Protein AF-A0A3C0C5L7-F1 (afdb_monomer_lite)

pLDDT: mean 85.83, std 8.85, range [45.97, 94.31]

Structure (mmCIF, N/CA/C/O backbone):
data_AF-A0A3C0C5L7-F1
#
_entry.id   AF-A0A3C0C5L7-F1
#
loop_
_atom_site.group_PDB
_atom_site.id
_atom_site.type_symbol
_atom_site.label_atom_id
_atom_site.label_alt_id
_atom_site.label_comp_id
_atom_site.label_asym_id
_atom_site.label_entity_id
_atom_site.label_seq_id
_atom_site.pdbx_PDB_ins_code
_atom_site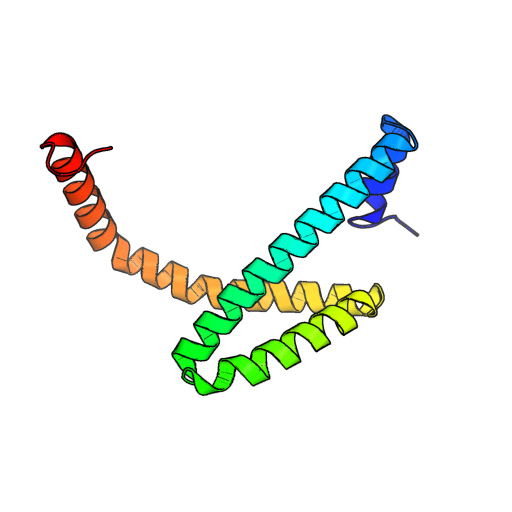.Cartn_x
_atom_site.Cartn_y
_atom_site.Cartn_z
_atom_site.occupancy
_atom_site.B_iso_or_equiv
_atom_site.auth_seq_id
_atom_site.auth_comp_id
_atom_site.auth_asym_id
_atom_site.auth_atom_id
_atom_site.pdbx_PDB_model_num
ATOM 1 N N . PRO A 1 1 ? 10.593 10.655 -27.194 1.00 45.97 1 PRO A N 1
ATOM 2 C CA . PRO A 1 1 ? 9.880 10.084 -26.029 1.00 45.97 1 PRO A CA 1
ATOM 3 C C . PRO A 1 1 ? 10.451 10.675 -24.739 1.00 45.97 1 PRO A C 1
ATOM 5 O O . PRO A 1 1 ? 11.630 10.480 -24.459 1.00 45.97 1 PRO A O 1
ATOM 8 N N . GLU A 1 2 ? 9.656 11.459 -24.015 1.00 57.84 2 GLU A N 1
ATOM 9 C CA . GLU A 1 2 ? 10.041 11.931 -22.682 1.00 57.84 2 GLU A CA 1
ATOM 10 C C . GLU A 1 2 ? 10.120 10.725 -21.735 1.00 57.84 2 GLU A C 1
ATOM 12 O O . GLU A 1 2 ? 9.232 9.873 -21.731 1.00 57.84 2 GLU A O 1
ATOM 17 N N . LEU A 1 3 ? 11.220 10.598 -20.992 1.00 71.00 3 LEU A N 1
ATOM 18 C CA . LEU A 1 3 ? 11.396 9.533 -20.003 1.00 71.00 3 LEU A CA 1
ATOM 19 C C . LEU A 1 3 ? 10.424 9.771 -18.840 1.00 71.00 3 LEU A C 1
ATOM 21 O O . LEU A 1 3 ? 10.384 10.874 -18.299 1.00 71.00 3 LEU A O 1
ATOM 25 N N . THR A 1 4 ? 9.681 8.748 -18.414 1.00 73.69 4 THR A N 1
ATOM 26 C CA . THR A 1 4 ? 8.688 8.870 -17.330 1.00 73.69 4 THR A CA 1
ATOM 27 C C . THR A 1 4 ? 8.951 7.897 -16.184 1.00 73.69 4 THR A C 1
ATOM 29 O O . THR A 1 4 ? 9.409 6.770 -16.395 1.00 73.69 4 THR A O 1
ATOM 32 N N . GLY A 1 5 ? 8.620 8.314 -14.958 1.00 78.75 5 GLY A N 1
ATOM 33 C CA . GLY A 1 5 ? 8.647 7.462 -13.765 1.00 78.75 5 GLY A CA 1
ATOM 34 C C . GLY A 1 5 ? 10.018 6.832 -13.501 1.00 78.75 5 GLY A C 1
ATOM 35 O O . GLY A 1 5 ? 11.031 7.529 -13.442 1.00 78.75 5 GLY A O 1
ATOM 36 N N . ALA A 1 6 ? 10.055 5.502 -13.377 1.00 79.88 6 ALA A N 1
ATOM 37 C CA . ALA A 1 6 ? 11.276 4.752 -13.074 1.00 79.88 6 ALA A CA 1
ATOM 38 C C . ALA A 1 6 ? 12.404 4.969 -14.103 1.00 79.88 6 ALA A C 1
ATOM 40 O O . ALA A 1 6 ? 13.573 5.029 -13.725 1.00 79.88 6 ALA A O 1
ATOM 41 N N . GLN A 1 7 ? 12.075 5.135 -15.390 1.00 80.38 7 GLN A N 1
ATOM 42 C CA . GLN A 1 7 ? 13.074 5.361 -16.443 1.00 80.38 7 GLN A CA 1
ATOM 43 C C . GLN A 1 7 ? 13.752 6.730 -16.308 1.00 80.38 7 GLN A C 1
ATOM 45 O O . GLN A 1 7 ? 14.955 6.848 -16.542 1.00 80.38 7 GLN A O 1
ATOM 50 N N . LEU A 1 8 ? 13.002 7.750 -15.879 1.00 84.31 8 LEU A N 1
ATOM 51 C CA . LEU A 1 8 ? 13.541 9.084 -15.623 1.00 84.31 8 LEU A CA 1
ATOM 52 C C . LEU A 1 8 ? 14.499 9.065 -14.428 1.00 84.31 8 LEU A C 1
ATOM 54 O O . LEU A 1 8 ? 15.611 9.584 -14.522 1.00 84.31 8 LEU A O 1
ATOM 58 N N . SER A 1 9 ? 14.106 8.410 -13.331 1.00 85.31 9 SER A N 1
ATOM 59 C CA . SER A 1 9 ? 14.963 8.255 -12.150 1.00 85.31 9 SER A CA 1
ATOM 60 C C . SER A 1 9 ? 16.240 7.470 -12.466 1.00 85.31 9 SER A C 1
ATOM 62 O O . SER A 1 9 ? 17.321 7.884 -12.053 1.00 85.31 9 SER A O 1
ATOM 64 N N . LEU A 1 10 ? 16.146 6.387 -13.247 1.00 84.38 10 LEU A N 1
ATOM 65 C CA . LEU A 1 10 ? 17.312 5.617 -13.696 1.00 84.38 10 LEU A CA 1
ATOM 66 C C . LEU A 1 10 ? 18.263 6.456 -14.550 1.00 84.38 10 LEU A C 1
ATOM 68 O O . LEU A 1 10 ? 19.470 6.437 -14.311 1.00 84.38 10 LEU A O 1
ATOM 72 N N . SER A 1 11 ? 17.735 7.232 -15.500 1.00 83.12 11 SER A N 1
ATOM 73 C CA . SER A 1 11 ? 18.552 8.124 -16.326 1.00 83.12 11 SER A CA 1
ATOM 74 C C . SER A 1 11 ? 19.242 9.200 -15.487 1.00 83.12 11 SER A C 1
ATOM 76 O O . SER A 1 11 ? 20.429 9.449 -15.677 1.00 83.12 11 SER A O 1
ATOM 78 N N . ALA A 1 12 ? 18.536 9.809 -14.530 1.00 84.31 12 ALA A N 1
ATOM 79 C CA . ALA A 1 12 ? 19.111 10.816 -13.642 1.00 84.31 12 ALA A CA 1
ATOM 80 C C . ALA A 1 12 ? 20.251 10.235 -12.789 1.00 84.31 12 ALA A C 1
ATOM 82 O O . ALA A 1 12 ? 21.339 10.800 -12.744 1.00 84.31 12 ALA A O 1
ATOM 83 N N . PHE A 1 13 ? 20.048 9.067 -12.172 1.00 82.94 13 PHE A N 1
ATOM 84 C CA . PHE A 1 13 ? 21.087 8.404 -11.377 1.00 82.94 13 PHE A CA 1
ATOM 85 C C . PHE A 1 13 ? 22.276 7.946 -12.223 1.00 82.94 13 PHE A C 1
ATOM 87 O O . PHE A 1 13 ? 23.415 8.027 -11.764 1.00 82.94 13 PHE A O 1
ATOM 94 N N . SER A 1 14 ? 22.033 7.509 -13.459 1.00 82.81 14 SER A N 1
ATOM 95 C CA . SER A 1 14 ? 23.102 7.130 -14.382 1.00 82.81 14 SER A CA 1
ATOM 96 C C . SER A 1 14 ? 23.959 8.324 -14.807 1.00 82.81 14 SER A C 1
ATOM 98 O O . SER A 1 14 ? 25.159 8.154 -15.004 1.00 82.81 14 SER A O 1
ATOM 100 N N . ILE A 1 15 ? 23.373 9.519 -14.949 1.00 85.06 15 ILE A N 1
ATOM 101 C CA . ILE A 1 15 ? 24.114 10.744 -15.288 1.00 85.06 15 ILE A CA 1
ATOM 102 C C . ILE A 1 15 ? 24.980 11.196 -14.104 1.00 85.06 15 ILE A C 1
ATOM 104 O O . ILE A 1 15 ? 26.129 11.579 -14.301 1.00 85.06 15 ILE A O 1
ATOM 108 N N . THR A 1 16 ? 24.461 11.122 -12.876 1.00 83.94 16 THR A N 1
ATOM 109 C CA . THR A 1 16 ? 25.146 11.673 -11.693 1.00 83.94 16 THR A CA 1
ATOM 110 C C . THR A 1 16 ? 26.168 10.716 -11.072 1.00 83.94 16 THR A C 1
ATOM 112 O O . THR A 1 16 ? 27.206 11.155 -10.587 1.00 83.94 16 THR A O 1
ATOM 115 N N . LEU A 1 17 ? 25.882 9.411 -11.056 1.00 80.62 17 LEU A N 1
ATOM 116 C CA . LEU A 1 17 ? 26.682 8.388 -10.361 1.00 80.62 17 LEU A CA 1
ATOM 117 C C . LEU A 1 17 ? 27.270 7.326 -11.311 1.00 80.62 17 LEU A C 1
ATOM 119 O O . LEU A 1 17 ? 27.875 6.351 -10.856 1.00 80.62 17 LEU A O 1
ATOM 123 N N . GLY A 1 18 ? 27.092 7.483 -12.626 1.00 81.50 18 GLY A N 1
ATOM 124 C CA . GLY A 1 18 ? 27.526 6.507 -13.624 1.00 81.50 18 GLY A CA 1
ATOM 125 C C . GLY A 1 18 ? 26.777 5.170 -13.531 1.00 81.50 18 GLY A C 1
ATOM 126 O O . GLY A 1 18 ? 25.718 5.056 -12.911 1.00 81.50 18 GLY A O 1
ATOM 127 N N . GLY A 1 19 ? 27.344 4.118 -14.133 1.00 77.88 19 GLY A N 1
ATOM 128 C CA . GLY A 1 19 ? 26.707 2.793 -14.208 1.00 77.88 19 GLY A CA 1
ATOM 129 C C . GLY A 1 19 ? 26.420 2.135 -12.850 1.00 77.88 19 GLY A C 1
ATOM 130 O O . GLY A 1 19 ? 25.476 1.358 -12.728 1.00 77.88 19 GLY A O 1
ATOM 131 N N . VAL A 1 20 ? 27.176 2.485 -11.803 1.00 83.94 20 VAL A N 1
ATOM 132 C CA . VAL A 1 20 ? 26.970 1.963 -10.440 1.00 83.94 20 VAL A CA 1
ATOM 133 C C . VAL A 1 20 ? 25.671 2.507 -9.832 1.00 83.94 20 VAL A C 1
ATOM 135 O O . VAL A 1 20 ? 24.930 1.758 -9.195 1.00 83.94 20 VAL A O 1
ATOM 138 N N . GLY A 1 21 ? 25.347 3.781 -10.083 1.00 82.06 21 GLY A N 1
ATOM 139 C CA . GLY A 1 21 ? 24.104 4.403 -9.617 1.00 82.06 21 GLY A CA 1
ATOM 140 C C . GLY A 1 21 ? 22.852 3.727 -10.177 1.00 82.06 21 GLY A C 1
ATOM 141 O O . GLY A 1 21 ? 21.883 3.519 -9.448 1.00 82.06 21 GLY A O 1
ATOM 142 N N . ALA A 1 22 ? 22.894 3.312 -11.446 1.00 82.31 22 ALA A N 1
ATOM 143 C CA . ALA A 1 22 ? 21.790 2.600 -12.086 1.00 82.31 22 ALA A CA 1
ATOM 144 C C . ALA A 1 22 ? 21.553 1.208 -11.470 1.00 82.31 22 ALA A C 1
ATOM 146 O O . ALA A 1 22 ? 20.402 0.814 -11.268 1.00 82.31 22 ALA A O 1
ATOM 147 N N . ILE A 1 23 ? 22.620 0.478 -11.123 1.00 86.44 23 ILE A N 1
ATOM 148 C CA . ILE A 1 23 ? 22.526 -0.857 -10.504 1.00 86.44 23 ILE A CA 1
ATOM 149 C C . ILE A 1 23 ? 21.932 -0.761 -9.096 1.00 86.44 23 ILE A C 1
ATOM 151 O O . ILE A 1 23 ? 20.998 -1.496 -8.775 1.00 86.44 23 ILE A O 1
ATOM 155 N N . ILE A 1 24 ? 22.436 0.165 -8.272 1.00 88.62 24 ILE A N 1
ATOM 156 C CA . ILE A 1 24 ? 21.945 0.365 -6.900 1.00 88.62 24 ILE A CA 1
ATOM 157 C C . ILE A 1 24 ? 20.461 0.735 -6.918 1.00 88.62 24 ILE A C 1
ATOM 159 O O . ILE A 1 24 ? 19.671 0.136 -6.188 1.00 88.62 24 ILE A O 1
ATOM 163 N N . LEU A 1 25 ? 20.067 1.678 -7.780 1.00 89.38 25 LEU A N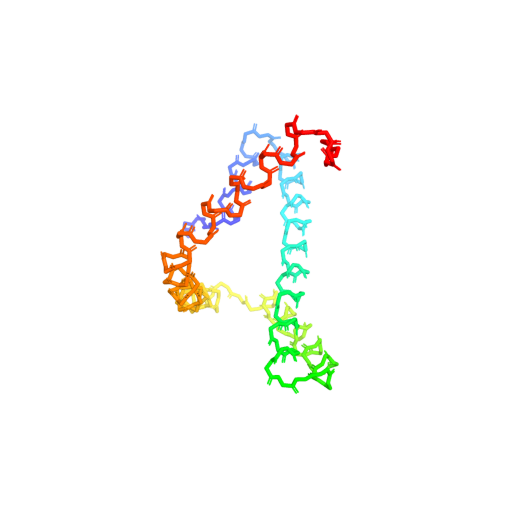 1
ATOM 164 C CA . LEU A 1 25 ? 18.672 2.092 -7.891 1.00 89.38 25 LEU A CA 1
ATOM 165 C C . LEU A 1 25 ? 17.776 0.952 -8.388 1.00 89.38 25 LEU A C 1
ATOM 167 O O . LEU A 1 25 ? 16.693 0.762 -7.847 1.00 89.38 25 LEU A O 1
ATOM 171 N N . SER A 1 26 ? 18.225 0.166 -9.368 1.00 87.94 26 SER A N 1
ATOM 172 C CA . SER A 1 26 ? 17.452 -0.970 -9.888 1.00 87.94 26 SER A CA 1
ATOM 173 C C . SER A 1 26 ? 17.218 -2.043 -8.822 1.00 87.94 26 SER A C 1
ATOM 175 O O . SER A 1 26 ? 16.097 -2.527 -8.674 1.00 87.94 26 SER A O 1
ATOM 177 N N . LEU A 1 27 ? 18.248 -2.382 -8.038 1.00 91.56 27 LEU A N 1
ATOM 178 C CA . LEU A 1 27 ? 18.128 -3.325 -6.922 1.00 91.56 27 LEU A CA 1
ATOM 179 C C . LEU A 1 27 ? 17.207 -2.786 -5.822 1.00 91.56 27 LEU A C 1
ATOM 181 O O . LEU A 1 27 ? 16.329 -3.505 -5.348 1.00 91.56 27 LEU A O 1
ATOM 185 N N . GLY A 1 28 ? 17.373 -1.517 -5.444 1.00 92.31 28 GLY A N 1
ATOM 186 C CA . GLY A 1 28 ? 16.521 -0.865 -4.451 1.00 92.31 28 GLY A CA 1
ATOM 187 C C . GLY A 1 28 ? 15.057 -0.820 -4.888 1.00 92.31 28 GLY A C 1
ATOM 188 O O . GLY A 1 28 ? 14.170 -1.172 -4.113 1.00 92.31 28 GLY A O 1
ATOM 189 N N . LEU A 1 29 ? 14.805 -0.465 -6.149 1.00 91.38 29 LEU A N 1
ATOM 190 C CA . LEU A 1 29 ? 13.465 -0.425 -6.724 1.00 91.38 29 LEU A CA 1
ATOM 191 C C . LEU A 1 29 ? 12.831 -1.820 -6.784 1.00 91.38 29 LEU A C 1
ATOM 193 O O . LEU A 1 29 ? 11.653 -1.958 -6.467 1.00 91.38 29 LEU A O 1
ATOM 197 N N . ALA A 1 30 ? 13.602 -2.857 -7.124 1.00 90.75 30 ALA A N 1
ATOM 198 C CA . ALA A 1 30 ? 13.117 -4.235 -7.131 1.00 90.75 30 ALA A CA 1
ATOM 199 C C . ALA A 1 30 ? 12.714 -4.712 -5.725 1.00 90.75 30 ALA A C 1
ATOM 201 O O . ALA A 1 30 ? 11.628 -5.264 -5.551 1.00 90.75 30 ALA A O 1
ATOM 202 N N . LEU A 1 31 ? 13.549 -4.458 -4.710 1.00 93.88 31 LEU A N 1
ATOM 203 C CA . LEU A 1 31 ? 13.243 -4.809 -3.318 1.00 93.88 31 LEU A CA 1
ATOM 204 C C . LEU A 1 31 ? 12.039 -4.026 -2.779 1.00 93.88 31 LEU A C 1
ATOM 206 O O . LEU A 1 31 ? 11.200 -4.593 -2.080 1.00 93.88 31 LEU A O 1
ATOM 210 N N . PHE A 1 32 ? 11.933 -2.744 -3.127 1.00 92.75 32 PHE A N 1
ATOM 211 C CA . PHE A 1 32 ? 10.814 -1.889 -2.738 1.00 92.75 32 PHE A CA 1
ATOM 212 C C . PHE A 1 32 ? 9.496 -2.321 -3.393 1.00 92.75 32 PHE A C 1
ATOM 214 O O . PHE A 1 32 ? 8.465 -2.415 -2.726 1.00 92.75 32 PHE A O 1
ATOM 221 N N . ALA A 1 33 ? 9.520 -2.633 -4.689 1.00 90.94 33 ALA A N 1
ATOM 222 C CA . ALA A 1 33 ? 8.356 -3.164 -5.386 1.00 90.94 33 ALA A CA 1
ATOM 223 C C . ALA A 1 33 ? 7.925 -4.506 -4.778 1.00 90.94 33 ALA A C 1
ATOM 225 O O . ALA A 1 33 ? 6.744 -4.710 -4.504 1.00 90.94 33 ALA A O 1
ATOM 226 N N . PHE A 1 34 ? 8.882 -5.392 -4.488 1.00 92.19 34 PHE A N 1
ATOM 227 C CA . PHE A 1 34 ? 8.609 -6.683 -3.864 1.00 92.19 34 PHE A CA 1
ATOM 228 C C . PHE A 1 34 ? 7.950 -6.547 -2.484 1.00 92.19 34 PHE A C 1
ATOM 230 O O . PHE A 1 34 ? 6.916 -7.170 -2.236 1.00 92.19 34 PHE A O 1
ATOM 237 N N . SER A 1 35 ? 8.495 -5.709 -1.597 1.00 94.31 35 SER A N 1
ATOM 238 C CA . SER A 1 35 ? 7.912 -5.499 -0.266 1.00 94.31 35 SER A CA 1
ATOM 239 C C . SER A 1 35 ? 6.516 -4.877 -0.343 1.00 94.31 35 SER A C 1
ATOM 241 O O . SER A 1 35 ? 5.624 -5.273 0.408 1.00 94.31 35 SER A O 1
ATOM 243 N N . THR A 1 36 ? 6.297 -3.972 -1.298 1.00 92.62 36 THR A N 1
ATOM 244 C CA . THR A 1 36 ? 4.994 -3.343 -1.541 1.00 92.62 36 THR A CA 1
ATOM 245 C C . THR A 1 36 ? 3.960 -4.371 -1.999 1.00 92.62 36 THR A C 1
ATOM 247 O O . THR A 1 36 ? 2.870 -4.432 -1.432 1.00 92.62 36 THR A O 1
ATOM 250 N N . ILE A 1 37 ? 4.302 -5.238 -2.960 1.00 92.94 37 ILE A N 1
ATOM 251 C CA . ILE A 1 37 ? 3.407 -6.302 -3.447 1.00 92.94 37 ILE A CA 1
ATOM 252 C C . ILE A 1 37 ? 2.998 -7.242 -2.305 1.00 92.94 37 ILE A C 1
ATOM 254 O O . ILE A 1 37 ? 1.828 -7.612 -2.205 1.00 92.94 37 ILE A O 1
ATOM 258 N N . LEU A 1 38 ? 3.935 -7.610 -1.426 1.00 92.69 38 LEU A N 1
ATOM 259 C CA . LEU A 1 38 ? 3.638 -8.455 -0.265 1.00 92.69 38 LEU A CA 1
ATOM 260 C C . LEU A 1 38 ? 2.751 -7.752 0.766 1.00 92.69 38 LEU A C 1
ATOM 262 O O . LEU A 1 38 ? 1.835 -8.371 1.307 1.00 92.69 38 LEU A O 1
ATOM 266 N N . GLY A 1 39 ? 2.998 -6.468 1.030 1.00 93.31 39 GLY A N 1
ATOM 267 C CA . GLY A 1 39 ? 2.165 -5.678 1.933 1.00 93.31 39 GLY A CA 1
ATOM 268 C C . GLY A 1 39 ? 0.720 -5.615 1.445 1.00 93.31 39 GLY A C 1
ATOM 269 O O . GLY A 1 39 ? -0.204 -5.952 2.183 1.00 93.31 39 GLY A O 1
ATOM 270 N N . TRP A 1 40 ? 0.520 -5.264 0.174 1.00 92.38 40 TRP A N 1
ATOM 271 C CA . TRP A 1 40 ? -0.815 -5.178 -0.419 1.00 92.38 40 TRP A CA 1
ATOM 272 C C . TRP A 1 40 ? -1.528 -6.527 -0.515 1.00 92.38 40 TRP A C 1
ATOM 274 O O . TRP A 1 40 ? -2.742 -6.577 -0.314 1.00 92.38 40 TRP A O 1
ATOM 284 N N . TYR A 1 41 ? -0.790 -7.620 -0.728 1.00 93.56 41 TYR A N 1
ATOM 285 C CA . TYR A 1 41 ? -1.347 -8.967 -0.631 1.00 93.56 41 TYR A CA 1
ATOM 286 C C . TYR A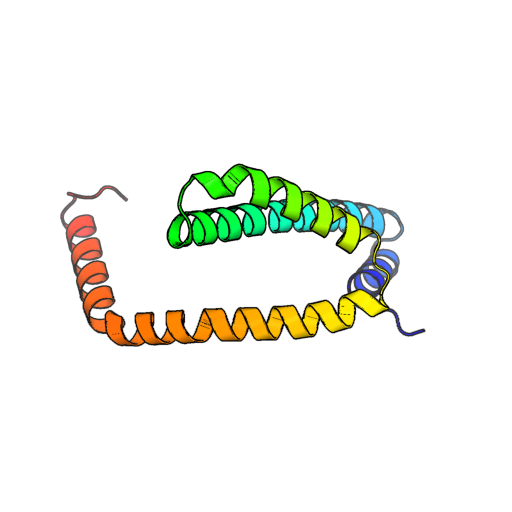 1 41 ? -1.975 -9.216 0.745 1.00 93.56 41 TYR A C 1
ATOM 288 O O . TYR A 1 41 ? -3.119 -9.657 0.831 1.00 93.56 41 TYR A O 1
ATOM 296 N N . TRP A 1 42 ? -1.246 -8.906 1.819 1.00 92.44 42 TRP A N 1
ATOM 297 C CA . TRP A 1 42 ? -1.719 -9.139 3.182 1.00 92.44 42 TRP A CA 1
ATOM 298 C C . TRP A 1 42 ? -2.938 -8.276 3.537 1.00 92.44 42 TRP A C 1
ATOM 300 O O . TRP A 1 42 ? -3.906 -8.783 4.113 1.00 92.44 42 TRP A O 1
ATOM 310 N N . TYR A 1 43 ? -2.935 -6.997 3.144 1.00 91.06 43 TYR A N 1
ATOM 311 C CA . TYR A 1 43 ? -4.091 -6.117 3.336 1.00 91.06 43 TYR A CA 1
ATOM 312 C C . TYR A 1 43 ? -5.327 -6.627 2.586 1.00 91.06 43 TYR A C 1
ATOM 314 O O . TYR A 1 43 ? -6.412 -6.705 3.167 1.00 91.06 43 TYR A O 1
ATOM 322 N N . GLY A 1 44 ? -5.164 -7.019 1.318 1.00 90.62 44 GLY A N 1
ATOM 323 C CA . GLY A 1 44 ? -6.250 -7.550 0.497 1.00 90.62 44 GLY A CA 1
ATOM 324 C C . GLY A 1 44 ? -6.794 -8.882 1.016 1.00 90.62 44 GLY A C 1
ATOM 325 O O . GLY A 1 44 ? -8.009 -9.051 1.105 1.00 90.62 44 GLY A O 1
ATOM 326 N N . GLU A 1 45 ? -5.913 -9.798 1.427 1.00 93.25 45 GLU A N 1
ATOM 327 C CA . GLU A 1 45 ? -6.300 -11.085 2.014 1.00 93.25 45 GLU A CA 1
ATOM 328 C C . GLU A 1 45 ? -7.111 -10.871 3.293 1.00 93.25 45 GLU A C 1
ATOM 330 O O . GLU A 1 45 ? -8.192 -11.439 3.438 1.00 93.25 45 GLU A O 1
ATOM 335 N N . THR A 1 46 ? -6.634 -10.010 4.193 1.00 91.00 46 THR A N 1
ATOM 336 C CA . THR A 1 46 ? -7.307 -9.733 5.467 1.00 91.00 46 THR A CA 1
ATOM 337 C C . THR 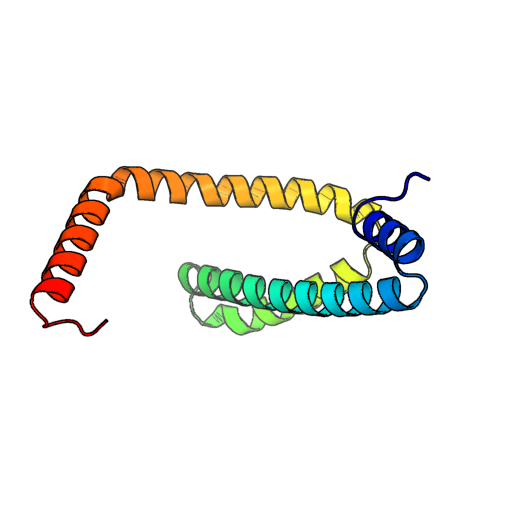A 1 46 ? -8.684 -9.106 5.246 1.00 91.00 46 THR A C 1
ATOM 339 O O . THR A 1 46 ? -9.663 -9.545 5.853 1.00 91.00 46 THR A O 1
ATOM 342 N N . ALA A 1 47 ? -8.790 -8.127 4.342 1.00 90.06 47 ALA A N 1
ATOM 343 C CA . ALA A 1 47 ? -10.065 -7.501 3.997 1.00 90.06 47 ALA A CA 1
ATOM 344 C C . ALA A 1 47 ? -11.051 -8.508 3.382 1.00 90.06 47 ALA A C 1
ATOM 346 O O . ALA A 1 47 ? -12.228 -8.530 3.742 1.00 90.06 47 ALA A O 1
ATOM 347 N N . LEU A 1 48 ? -10.578 -9.386 2.496 1.00 92.06 48 LEU A N 1
ATOM 348 C CA . LEU A 1 48 ? -11.424 -10.402 1.878 1.00 92.06 48 LEU A CA 1
ATOM 349 C C . LEU A 1 48 ? -11.873 -11.468 2.882 1.00 92.06 48 LEU A C 1
ATOM 351 O O . LEU A 1 48 ? -13.029 -11.879 2.857 1.00 92.06 48 LEU A O 1
ATOM 355 N N . VAL A 1 49 ? -10.987 -11.901 3.780 1.00 93.06 49 VAL A N 1
ATOM 356 C CA . VAL A 1 49 ? -11.328 -12.843 4.854 1.00 93.06 49 VAL A CA 1
ATOM 357 C C . VAL A 1 49 ? -12.348 -12.233 5.809 1.00 93.06 49 VAL A C 1
ATOM 359 O O . VAL A 1 49 ? -13.262 -12.934 6.237 1.00 93.06 49 VAL A O 1
ATOM 362 N N . TYR A 1 50 ? -12.242 -10.936 6.103 1.00 89.88 50 TYR A N 1
ATOM 363 C CA . TYR A 1 50 ? -13.233 -10.222 6.905 1.00 89.88 50 TYR A CA 1
ATOM 364 C C . TYR A 1 50 ? -14.624 -10.209 6.243 1.00 89.88 50 TYR A C 1
ATOM 366 O O . TYR A 1 50 ? -15.626 -10.383 6.931 1.00 89.88 50 TYR A O 1
ATOM 374 N N . LEU A 1 51 ? -14.694 -10.054 4.915 1.00 90.69 51 LEU A N 1
A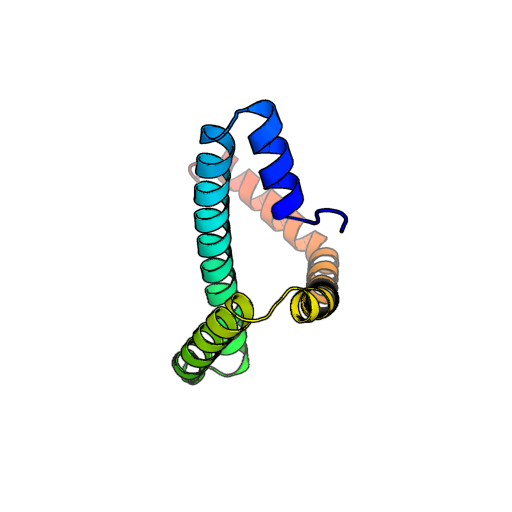TOM 375 C CA . LEU A 1 51 ? -15.960 -9.972 4.172 1.00 90.69 51 LEU A CA 1
ATOM 376 C C . LEU A 1 51 ? -16.576 -11.337 3.826 1.00 90.69 51 LEU A C 1
ATOM 378 O O . LEU A 1 51 ? -17.790 -11.509 3.910 1.00 90.69 51 LEU A O 1
ATOM 382 N N . CYS A 1 52 ? -15.761 -12.300 3.397 1.00 91.25 52 CYS A N 1
ATOM 383 C CA . CYS A 1 52 ? -16.213 -13.565 2.805 1.00 91.25 52 CYS A CA 1
ATOM 384 C C . CYS A 1 52 ? -15.803 -14.806 3.615 1.00 91.25 52 CYS A C 1
ATOM 386 O O . CYS A 1 52 ? -16.135 -15.931 3.237 1.00 91.25 52 CYS A O 1
ATOM 388 N N . GLY A 1 53 ? -15.080 -14.624 4.720 1.00 89.81 53 GLY A N 1
ATOM 389 C CA . GLY A 1 53 ? -14.590 -15.703 5.569 1.00 89.81 53 GLY A CA 1
ATOM 390 C C . GLY A 1 53 ? -13.275 -16.346 5.091 1.00 89.81 53 GLY A C 1
ATOM 391 O O . GLY A 1 53 ? -12.760 -16.062 4.006 1.00 89.81 53 GLY A O 1
ATOM 392 N N . PRO A 1 54 ? -12.708 -17.266 5.896 1.00 88.19 54 PRO A N 1
ATOM 393 C CA . PRO A 1 54 ? -11.363 -17.821 5.691 1.00 88.19 54 PRO A CA 1
ATOM 394 C C . PRO A 1 54 ? -11.231 -18.748 4.470 1.00 88.19 54 PRO A C 1
ATOM 396 O O . PRO A 1 54 ? -10.119 -19.035 4.028 1.00 88.19 54 PRO A O 1
ATOM 399 N N . GLY A 1 55 ? -12.344 -19.204 3.884 1.00 87.81 55 GLY A N 1
ATOM 400 C CA . GLY A 1 55 ? -12.332 -20.064 2.693 1.00 87.81 55 GLY A CA 1
ATOM 401 C C . GLY A 1 55 ? -11.741 -19.393 1.445 1.00 87.81 55 GLY A C 1
ATOM 402 O O . GLY A 1 55 ? -11.275 -20.084 0.539 1.00 87.81 55 GLY A O 1
ATOM 403 N N . MET A 1 56 ? -11.696 -18.056 1.413 1.00 89.38 56 MET A N 1
ATOM 404 C CA . MET A 1 56 ? -11.269 -17.281 0.243 1.00 89.38 56 MET A CA 1
ATOM 405 C C . MET A 1 56 ? -9.759 -17.010 0.163 1.00 89.38 56 MET A C 1
ATOM 407 O O . MET A 1 56 ? -9.284 -16.479 -0.839 1.00 89.38 56 MET A O 1
ATOM 411 N N . ILE A 1 57 ? -8.980 -17.441 1.159 1.00 90.69 57 ILE A N 1
ATOM 412 C CA . ILE A 1 57 ? -7.522 -17.232 1.212 1.00 90.69 57 ILE A CA 1
ATOM 413 C C . ILE A 1 57 ? -6.813 -17.827 -0.014 1.00 90.69 57 ILE A C 1
ATOM 415 O O . ILE A 1 57 ? -6.041 -17.161 -0.704 1.00 90.69 57 ILE A O 1
ATOM 419 N N . LYS A 1 58 ? -7.082 -19.105 -0.314 1.00 90.25 58 LYS A N 1
ATOM 420 C CA . LYS A 1 58 ? -6.444 -19.816 -1.432 1.00 90.25 58 LYS A CA 1
ATOM 421 C C . LYS A 1 58 ? -6.802 -19.227 -2.805 1.00 90.25 58 LYS A C 1
ATOM 423 O O . LYS A 1 58 ? -5.867 -18.965 -3.562 1.00 90.25 58 LYS A O 1
ATOM 428 N N . PRO A 1 59 ? -8.087 -19.002 -3.156 1.00 91.75 59 PRO A N 1
ATOM 429 C CA . PRO A 1 59 ? -8.423 -18.417 -4.452 1.00 91.75 59 PRO A CA 1
ATOM 430 C C . PRO A 1 59 ? -7.873 -16.993 -4.610 1.00 91.75 59 PRO A C 1
ATOM 432 O O . PRO A 1 59 ? -7.365 -16.668 -5.682 1.00 91.75 59 PRO A O 1
ATOM 435 N N . PHE A 1 60 ? -7.872 -16.178 -3.548 1.00 92.69 60 PHE A N 1
ATOM 436 C CA . PHE A 1 60 ? -7.289 -14.835 -3.590 1.00 92.69 60 PHE A CA 1
ATOM 437 C C . PHE A 1 60 ? -5.785 -14.857 -3.866 1.00 92.69 60 PHE A C 1
ATOM 439 O O . PHE A 1 60 ? -5.310 -14.128 -4.730 1.00 92.69 60 PHE A O 1
ATOM 446 N N . LYS A 1 61 ? -5.037 -15.748 -3.205 1.00 92.81 61 LYS A N 1
ATOM 447 C CA . LYS A 1 61 ? -3.598 -15.934 -3.448 1.00 92.81 61 LYS A CA 1
ATOM 448 C C . LYS A 1 61 ? -3.281 -16.265 -4.901 1.00 92.81 61 LYS A C 1
ATOM 450 O O . LYS A 1 61 ? -2.356 -15.692 -5.469 1.00 92.81 61 LYS A O 1
ATOM 455 N N . ILE A 1 62 ? -4.050 -17.170 -5.505 1.00 93.81 62 ILE A N 1
ATOM 456 C CA . ILE A 1 62 ? -3.859 -17.554 -6.908 1.00 93.81 62 ILE A CA 1
ATOM 457 C C . ILE A 1 62 ? -4.145 -16.358 -7.823 1.00 93.81 62 ILE A C 1
ATOM 459 O O . ILE A 1 62 ? -3.320 -16.037 -8.677 1.00 93.81 62 ILE A O 1
ATOM 463 N N . ALA A 1 63 ? -5.269 -15.667 -7.612 1.00 92.94 63 ALA A N 1
ATOM 464 C CA . ALA A 1 63 ? -5.624 -14.480 -8.385 1.00 92.94 63 ALA A CA 1
ATOM 465 C C . ALA A 1 63 ? -4.559 -13.375 -8.265 1.00 92.94 63 ALA A C 1
ATOM 467 O O . ALA A 1 63 ? -4.158 -12.798 -9.273 1.00 92.94 63 ALA A O 1
ATOM 468 N N . TRP A 1 64 ? -4.047 -13.131 -7.056 1.00 93.06 64 TRP A N 1
ATOM 469 C CA . TRP A 1 64 ? -3.006 -12.138 -6.795 1.00 93.06 64 TRP A CA 1
ATOM 470 C C . TRP A 1 64 ? -1.722 -12.422 -7.578 1.00 93.06 64 TRP A C 1
ATOM 472 O O . TRP A 1 64 ? -1.200 -11.538 -8.250 1.00 93.06 64 TRP A O 1
ATOM 482 N N . ILE A 1 65 ? -1.233 -13.666 -7.545 1.00 92.56 65 ILE A N 1
ATOM 483 C CA . ILE A 1 65 ? -0.022 -14.064 -8.278 1.00 92.56 65 ILE A CA 1
ATOM 484 C C . ILE A 1 65 ? -0.209 -13.852 -9.785 1.00 92.56 65 ILE A C 1
ATOM 486 O O . ILE A 1 65 ? 0.678 -13.307 -10.440 1.00 92.56 65 ILE A O 1
ATOM 490 N N . VAL A 1 66 ? -1.369 -14.231 -10.333 1.00 91.38 66 VAL A N 1
ATOM 491 C CA . VAL A 1 66 ? -1.680 -14.021 -11.755 1.00 91.38 66 VAL A CA 1
ATOM 492 C C . VAL A 1 66 ? -1.674 -12.530 -12.099 1.00 91.38 66 VAL A C 1
ATOM 494 O O . VAL A 1 66 ? -1.042 -12.140 -13.077 1.00 91.38 66 VAL A O 1
ATOM 497 N N . LEU A 1 67 ? -2.307 -11.685 -11.282 1.00 88.62 67 LEU A N 1
ATOM 498 C CA . LEU A 1 67 ? -2.333 -10.235 -11.494 1.00 88.62 67 LEU A CA 1
ATOM 499 C C . LEU A 1 67 ? -0.938 -9.603 -11.427 1.00 88.62 67 LEU A C 1
ATOM 501 O O . LEU A 1 67 ? -0.637 -8.733 -12.238 1.00 88.62 67 LEU A O 1
ATOM 505 N N . VAL A 1 68 ? -0.066 -10.059 -10.523 1.00 89.44 68 VAL A N 1
ATOM 506 C CA . VAL A 1 68 ? 1.327 -9.585 -10.437 1.00 89.44 68 VAL A CA 1
ATOM 507 C C . VAL A 1 68 ? 2.105 -9.927 -11.710 1.00 89.44 68 VAL A C 1
ATOM 509 O O . VAL A 1 68 ? 2.801 -9.070 -12.254 1.00 89.44 68 VAL A O 1
ATOM 512 N N . VAL A 1 69 ? 1.963 -11.152 -12.226 1.00 88.75 69 VAL A N 1
ATOM 513 C CA . VAL A 1 69 ? 2.620 -11.570 -13.476 1.00 88.75 69 VAL A CA 1
ATOM 514 C C . VAL A 1 69 ? 2.084 -10.773 -14.668 1.00 88.75 69 VAL A C 1
ATOM 516 O O . VAL A 1 69 ? 2.865 -10.285 -15.484 1.00 88.75 69 VAL A O 1
ATOM 519 N N . LEU A 1 70 ? 0.763 -10.588 -14.749 1.00 85.44 70 LEU A N 1
ATOM 520 C CA . LEU A 1 70 ? 0.131 -9.784 -15.796 1.00 85.44 70 LEU A CA 1
ATOM 521 C C . LEU A 1 70 ? 0.541 -8.311 -15.719 1.00 85.44 70 LEU A C 1
ATOM 523 O O . LEU A 1 70 ? 0.767 -7.701 -16.758 1.00 85.44 70 LEU A O 1
ATOM 527 N N . GLY A 1 71 ? 0.685 -7.749 -14.519 1.00 83.19 71 GLY A N 1
ATOM 528 C CA . GLY A 1 71 ? 1.157 -6.380 -14.312 1.00 83.19 71 GLY A CA 1
ATOM 529 C C . GLY A 1 71 ? 2.620 -6.181 -14.715 1.00 83.19 71 GLY A C 1
ATOM 530 O O . GLY A 1 71 ? 2.965 -5.130 -15.240 1.00 83.19 71 GLY A O 1
ATOM 531 N N . GLY A 1 72 ? 3.469 -7.198 -14.529 1.00 81.62 72 GLY A N 1
ATOM 532 C CA . GLY A 1 72 ? 4.859 -7.179 -14.995 1.00 81.62 72 GLY A CA 1
ATOM 533 C C . GLY A 1 72 ? 5.006 -7.341 -16.513 1.00 81.62 72 GLY A C 1
ATOM 534 O O . GLY A 1 72 ? 5.935 -6.790 -17.100 1.00 81.62 72 GLY A O 1
ATOM 535 N N . TRP A 1 73 ? 4.092 -8.075 -17.158 1.00 79.69 73 TRP A N 1
ATOM 536 C CA . TRP A 1 73 ? 4.055 -8.220 -18.620 1.00 79.69 73 TRP A CA 1
ATOM 537 C C . TRP A 1 73 ? 3.399 -7.002 -19.292 1.00 79.69 73 TRP A C 1
ATOM 539 O O . TRP A 1 73 ? 3.834 -6.558 -20.355 1.00 79.69 73 TRP A O 1
ATOM 549 N N . GLY A 1 74 ? 2.341 -6.457 -18.689 1.00 69.00 74 GLY A N 1
ATOM 550 C CA . GLY A 1 74 ? 1.537 -5.368 -19.231 1.00 69.00 74 GLY A CA 1
ATOM 551 C C . GLY A 1 74 ? 2.369 -4.114 -19.487 1.00 69.00 74 GLY A C 1
ATOM 552 O O . GLY A 1 74 ? 2.839 -3.465 -18.560 1.00 69.00 74 GLY A O 1
ATOM 553 N N . GLY A 1 75 ? 2.559 -3.765 -20.761 1.00 65.69 75 GLY A N 1
ATOM 554 C CA . GLY A 1 75 ? 3.334 -2.589 -21.157 1.00 65.69 75 GLY A CA 1
ATOM 555 C C . GLY A 1 75 ? 2.743 -1.256 -20.669 1.00 65.69 75 GLY A C 1
ATOM 556 O O . GLY A 1 75 ? 1.641 -1.190 -20.124 1.00 65.69 75 GLY A O 1
ATOM 557 N N . ALA A 1 76 ? 3.465 -0.162 -20.937 1.00 61.22 76 ALA A N 1
ATOM 558 C CA . ALA A 1 76 ? 3.182 1.190 -20.432 1.00 61.22 76 ALA A CA 1
ATOM 559 C C . ALA A 1 76 ? 1.732 1.688 -20.623 1.00 61.22 76 ALA A C 1
ATOM 561 O O . ALA A 1 76 ? 1.244 2.439 -19.789 1.00 61.22 76 ALA A O 1
ATOM 562 N N . GLY A 1 77 ? 1.026 1.256 -21.675 1.00 63.78 77 GLY A N 1
ATOM 563 C CA . GLY A 1 77 ? -0.357 1.681 -21.937 1.00 63.78 77 GLY A CA 1
ATOM 564 C C . GLY A 1 77 ? -1.413 1.083 -20.996 1.00 63.78 77 GLY A C 1
ATOM 565 O O . GLY A 1 77 ? -2.456 1.692 -20.788 1.00 63.78 77 GLY A O 1
ATOM 566 N N . ILE A 1 78 ? -1.154 -0.088 -20.404 1.00 64.38 78 ILE A N 1
ATOM 567 C CA . ILE A 1 78 ? -2.040 -0.684 -19.388 1.00 64.38 78 ILE A CA 1
ATOM 568 C C . ILE A 1 78 ? -1.821 0.007 -18.036 1.00 64.38 78 ILE A C 1
ATOM 570 O O . ILE A 1 78 ? -2.771 0.223 -17.288 1.00 64.38 78 ILE A O 1
ATOM 574 N N . LEU A 1 79 ? -0.576 0.397 -17.753 1.00 66.81 79 LEU A N 1
ATOM 575 C CA . LEU A 1 79 ? -0.178 1.006 -16.487 1.00 66.81 79 LEU A CA 1
ATOM 576 C C . LEU A 1 79 ? -0.894 2.333 -16.219 1.00 66.81 79 LEU A C 1
ATOM 578 O O . LEU A 1 79 ? -1.375 2.515 -15.110 1.00 66.81 79 LEU A O 1
ATOM 582 N N . THR A 1 80 ? -1.027 3.232 -17.200 1.00 68.75 80 THR A N 1
ATOM 583 C CA . THR A 1 80 ? -1.684 4.540 -16.989 1.00 68.75 80 THR A CA 1
ATOM 584 C C . THR A 1 80 ? -3.131 4.390 -16.519 1.00 68.75 80 THR A C 1
ATOM 586 O O . THR A 1 80 ? -3.515 4.983 -15.519 1.00 68.75 80 THR A O 1
ATOM 589 N N . ASN A 1 81 ? -3.901 3.507 -17.163 1.00 75.00 81 ASN A N 1
ATOM 590 C CA . ASN A 1 81 ? -5.284 3.231 -16.760 1.00 75.00 81 ASN A CA 1
ATOM 591 C C . ASN A 1 81 ? -5.365 2.545 -15.384 1.00 75.00 81 ASN A C 1
ATOM 593 O O . ASN A 1 81 ? -6.334 2.732 -14.650 1.00 75.00 81 ASN A O 1
ATOM 597 N N . LEU A 1 82 ? -4.358 1.738 -15.027 1.00 81.38 82 LEU A N 1
ATOM 598 C CA . LEU A 1 82 ? -4.276 1.109 -13.708 1.00 81.38 82 LEU A CA 1
ATOM 599 C C . LEU A 1 82 ? -3.955 2.119 -12.599 1.00 81.38 82 LEU A C 1
ATOM 601 O O . LEU A 1 82 ? -4.472 1.956 -11.497 1.00 81.38 82 LEU A O 1
ATOM 605 N N . TRP A 1 83 ? -3.148 3.150 -12.872 1.00 82.06 83 TRP A N 1
ATOM 606 C CA . TRP A 1 83 ? -2.860 4.221 -11.911 1.00 82.06 83 TRP A CA 1
ATOM 607 C C . TRP A 1 83 ? -4.121 5.020 -11.579 1.00 82.06 83 TRP A C 1
ATOM 609 O O . TRP A 1 83 ? -4.469 5.126 -10.405 1.00 82.06 83 TRP A O 1
ATOM 619 N N . ASP A 1 84 ? -4.871 5.457 -12.593 1.00 86.12 84 ASP A N 1
ATOM 620 C CA . ASP A 1 84 ? -6.115 6.212 -12.390 1.00 86.12 84 ASP A CA 1
ATOM 621 C C . ASP A 1 84 ? -7.174 5.388 -11.636 1.00 86.12 84 ASP A C 1
ATOM 623 O O . ASP A 1 84 ? -7.864 5.882 -10.734 1.00 86.12 84 ASP A O 1
ATOM 627 N N . LEU A 1 85 ? -7.283 4.095 -11.965 1.00 86.62 85 LEU A N 1
ATOM 628 C CA . LEU A 1 85 ? -8.171 3.174 -11.260 1.00 86.62 85 LEU A CA 1
ATOM 629 C C . LEU A 1 85 ? -7.731 2.973 -9.802 1.00 86.62 85 LEU A C 1
ATOM 631 O O . LEU A 1 85 ? -8.567 3.010 -8.900 1.00 86.62 85 LEU A O 1
ATOM 635 N N . SER A 1 86 ? -6.432 2.772 -9.566 1.00 86.94 86 SER A N 1
ATOM 636 C CA . SER A 1 86 ? -5.859 2.602 -8.228 1.00 86.94 86 SER A CA 1
ATOM 637 C C . SER A 1 86 ? -6.098 3.832 -7.355 1.00 86.94 86 SER A C 1
ATOM 639 O O . SER A 1 86 ? -6.531 3.696 -6.211 1.00 86.94 86 SER A O 1
ATOM 641 N N . ASP A 1 87 ? -5.881 5.032 -7.888 1.00 89.69 87 ASP A N 1
ATOM 642 C CA . ASP A 1 87 ? -6.093 6.280 -7.153 1.00 89.69 87 ASP A CA 1
ATOM 643 C C . ASP A 1 87 ? -7.571 6.487 -6.810 1.00 89.69 87 ASP A C 1
ATOM 645 O O . ASP A 1 87 ? -7.906 6.864 -5.684 1.00 89.69 87 ASP A O 1
ATOM 649 N N . THR A 1 88 ? -8.473 6.135 -7.729 1.00 90.75 88 THR A N 1
ATOM 650 C CA . THR A 1 88 ? -9.922 6.176 -7.484 1.00 90.75 88 THR A CA 1
ATOM 651 C C . THR A 1 88 ? -10.336 5.208 -6.371 1.00 90.75 88 THR A C 1
ATOM 653 O O . THR A 1 88 ? -11.084 5.581 -5.464 1.00 90.75 88 THR A O 1
ATOM 656 N N . LEU A 1 89 ? -9.834 3.968 -6.399 1.00 89.69 89 LEU A N 1
ATOM 657 C CA . LEU A 1 89 ? -10.127 2.954 -5.380 1.00 89.69 89 LEU A CA 1
ATOM 658 C C . LEU A 1 89 ? -9.536 3.323 -4.013 1.00 89.69 89 LEU A C 1
ATOM 660 O O . LEU A 1 89 ? -10.207 3.158 -2.993 1.00 89.69 89 LEU A O 1
ATOM 664 N N . ASN A 1 90 ? -8.321 3.875 -3.980 1.00 89.88 90 ASN A N 1
ATOM 665 C CA . ASN A 1 90 ? -7.702 4.376 -2.753 1.00 89.88 90 ASN A CA 1
ATOM 666 C C . ASN A 1 90 ? -8.490 5.550 -2.168 1.00 89.88 90 ASN A C 1
ATOM 668 O O . ASN A 1 90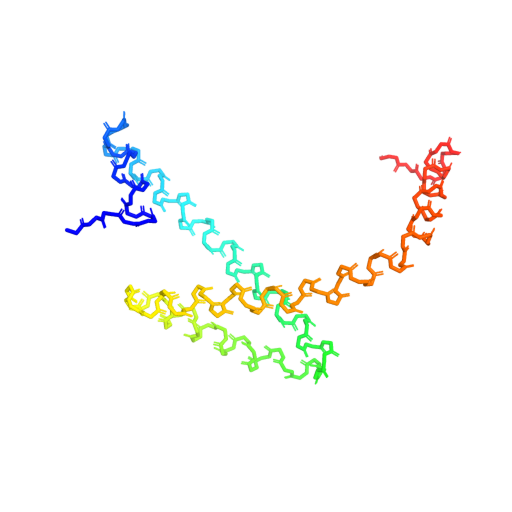 ? -8.711 5.593 -0.958 1.00 89.88 90 ASN A O 1
ATOM 672 N N . GLY A 1 91 ? -8.976 6.462 -3.013 1.00 89.44 91 GLY A N 1
ATOM 673 C CA . GLY A 1 91 ? -9.875 7.534 -2.594 1.00 89.44 91 GLY A CA 1
ATOM 674 C C . GLY A 1 91 ? -11.164 6.989 -1.977 1.00 89.44 91 GLY A C 1
ATOM 675 O O . GLY A 1 91 ? -11.545 7.391 -0.877 1.00 89.44 91 GLY A O 1
ATOM 676 N N . LEU A 1 92 ? -11.796 6.011 -2.633 1.00 92.06 92 LEU A N 1
ATOM 677 C CA . LEU A 1 92 ? -13.016 5.372 -2.137 1.00 92.06 92 LEU A CA 1
ATOM 678 C C . LEU A 1 92 ? -12.799 4.648 -0.801 1.00 92.06 92 LEU A C 1
ATOM 680 O O . LEU A 1 92 ? -13.682 4.680 0.050 1.00 92.06 92 LEU A O 1
ATOM 684 N N . MET A 1 93 ? -11.634 4.031 -0.596 1.00 90.31 93 MET A N 1
ATOM 685 C CA . MET A 1 93 ? -11.252 3.405 0.674 1.00 90.31 93 MET A CA 1
ATOM 686 C C . MET A 1 93 ? -10.953 4.443 1.768 1.00 90.31 93 MET A C 1
ATOM 688 O O . MET A 1 93 ? -11.308 4.246 2.932 1.00 90.31 93 MET A O 1
ATOM 692 N N . ALA A 1 94 ? -10.311 5.556 1.413 1.00 91.69 94 ALA A N 1
ATOM 693 C CA . ALA A 1 94 ? -9.930 6.599 2.357 1.00 91.69 94 ALA A CA 1
ATOM 694 C C . ALA A 1 94 ? -11.145 7.339 2.935 1.00 91.69 94 ALA A C 1
ATOM 696 O O . ALA A 1 94 ? -11.158 7.635 4.127 1.00 91.69 94 ALA A O 1
ATOM 697 N N . ILE A 1 95 ? -12.182 7.598 2.131 1.00 92.06 95 ILE A N 1
ATOM 698 C CA . ILE A 1 95 ? -13.388 8.332 2.553 1.00 92.06 95 ILE A CA 1
ATOM 699 C C . ILE A 1 95 ? -14.048 7.739 3.818 1.00 92.06 95 ILE A C 1
ATOM 701 O O . ILE A 1 95 ? -14.140 8.458 4.817 1.00 92.06 95 ILE A O 1
ATOM 705 N N . PRO A 1 96 ? -14.491 6.464 3.851 1.00 90.44 96 PRO A N 1
ATOM 706 C CA . PRO A 1 96 ? -15.140 5.898 5.032 1.00 90.44 96 PRO A CA 1
ATOM 707 C C . PRO A 1 96 ? -14.190 5.821 6.235 1.00 90.44 96 PRO A C 1
ATOM 709 O O . PRO A 1 96 ? -14.616 6.096 7.357 1.00 90.44 96 PRO A O 1
ATOM 712 N N . ASN A 1 97 ? -12.902 5.528 6.014 1.00 91.00 97 ASN A N 1
ATOM 713 C CA . ASN A 1 97 ? -11.901 5.489 7.084 1.00 91.00 97 ASN A CA 1
ATOM 714 C C . ASN A 1 97 ? -11.701 6.864 7.738 1.00 91.00 97 ASN A C 1
ATOM 716 O O . ASN A 1 97 ? -11.677 6.968 8.965 1.00 91.00 97 ASN A O 1
ATOM 720 N N . LEU A 1 98 ? -11.604 7.929 6.939 1.00 91.81 98 LEU A N 1
ATOM 721 C CA . LEU A 1 98 ? -11.452 9.293 7.443 1.00 91.81 98 LEU A CA 1
ATOM 722 C C . LEU A 1 98 ? -12.712 9.771 8.169 1.00 91.81 98 LEU A C 1
ATOM 724 O O . LEU A 1 98 ? -12.601 10.372 9.237 1.00 91.81 98 LEU A O 1
ATOM 728 N N . ILE A 1 99 ? -13.906 9.463 7.652 1.00 92.44 99 ILE A N 1
ATOM 729 C CA . ILE A 1 99 ? -15.168 9.774 8.341 1.00 92.44 99 ILE A CA 1
ATOM 730 C C . ILE A 1 99 ? -15.220 9.061 9.698 1.00 92.44 99 ILE A C 1
ATOM 732 O O . ILE A 1 99 ? -15.504 9.696 10.714 1.00 92.44 99 ILE A O 1
ATOM 736 N N . GLY A 1 100 ? -14.889 7.767 9.741 1.00 90.69 100 GLY A N 1
ATOM 737 C CA . GLY A 1 100 ? -14.824 6.995 10.982 1.00 90.69 100 GLY A CA 1
ATOM 738 C C . GLY A 1 100 ? -13.845 7.594 11.993 1.00 90.69 100 GLY A C 1
ATOM 739 O O . GLY A 1 100 ? -14.193 7.766 13.160 1.00 90.69 100 GLY A O 1
ATOM 740 N N . LEU A 1 101 ? -12.654 7.996 11.543 1.00 90.38 101 LEU A N 1
ATOM 741 C CA . LEU A 1 101 ? -11.649 8.639 12.391 1.00 90.38 101 LEU A CA 1
ATOM 742 C C . LEU A 1 101 ? -12.141 9.976 12.968 1.00 90.38 101 LEU A C 1
ATOM 744 O O . LEU A 1 101 ? -11.943 10.252 14.154 1.00 90.38 101 LEU A O 1
ATOM 748 N N . LEU A 1 102 ? -12.817 10.798 12.160 1.00 91.56 102 LEU A N 1
ATOM 749 C CA . LEU A 1 102 ? -13.386 12.070 12.611 1.00 91.56 102 LEU A CA 1
ATOM 750 C C . LEU A 1 102 ? -14.484 11.858 13.662 1.00 91.56 102 LEU A C 1
ATOM 752 O O . LEU A 1 102 ? -14.488 12.529 14.695 1.00 91.56 102 LEU A O 1
ATOM 756 N N . LEU A 1 103 ? -15.370 10.882 13.457 1.00 92.81 103 LEU A N 1
ATOM 757 C CA . LEU A 1 103 ? -16.414 10.535 14.427 1.00 92.81 103 LEU A CA 1
ATOM 758 C C . LEU A 1 103 ? -15.825 9.978 15.733 1.00 92.81 103 LEU A C 1
ATOM 760 O O . LEU A 1 103 ? -16.272 10.338 16.824 1.00 92.81 103 LEU A O 1
ATOM 764 N N . LEU A 1 104 ? -14.783 9.152 15.634 1.00 92.38 104 LEU A N 1
ATOM 765 C CA . LEU A 1 104 ? -14.105 8.529 16.773 1.00 92.38 104 LEU A CA 1
ATOM 766 C C . LEU A 1 104 ? -13.056 9.431 17.431 1.00 92.38 104 LEU A C 1
ATOM 768 O O . LEU A 1 104 ? -12.446 9.027 18.418 1.00 92.38 104 LEU A O 1
ATOM 772 N N . THR A 1 105 ? -12.862 10.667 16.962 1.00 91.75 105 THR A N 1
ATOM 773 C CA . THR A 1 105 ? -11.819 11.571 17.480 1.00 91.75 105 THR A CA 1
ATOM 774 C C . THR A 1 105 ? -11.937 11.802 18.991 1.00 91.75 105 THR A C 1
ATOM 776 O O . THR A 1 105 ? -10.923 11.921 19.681 1.00 91.75 105 THR A O 1
ATOM 779 N N . LYS A 1 106 ? -13.160 11.838 19.539 1.00 87.44 106 LYS A N 1
ATOM 780 C CA . LYS A 1 106 ? -13.377 11.963 20.992 1.00 87.44 106 LYS A CA 1
ATOM 781 C C . LYS A 1 106 ? -12.887 10.734 21.759 1.00 87.44 106 LYS A C 1
ATOM 783 O O . LYS A 1 106 ? -12.212 10.889 22.774 1.00 87.44 106 LYS A O 1
ATOM 788 N N . GLU A 1 107 ? -13.200 9.540 21.264 1.00 89.38 107 GLU A N 1
ATOM 789 C CA . GLU A 1 107 ? -12.782 8.282 21.889 1.00 89.38 107 GLU A CA 1
ATOM 790 C C . GLU A 1 107 ? -11.270 8.076 21.748 1.00 89.38 107 GLU A C 1
ATOM 792 O O . GLU A 1 107 ? -10.608 7.724 22.718 1.00 89.38 107 GLU A O 1
ATOM 797 N N . LEU A 1 108 ? -10.698 8.418 20.588 1.00 89.06 108 LEU A N 1
ATOM 798 C CA . LEU A 1 108 ? -9.253 8.420 20.370 1.00 89.06 108 LEU A CA 1
ATOM 799 C C . LEU A 1 108 ? -8.542 9.294 21.409 1.00 89.06 108 LEU A C 1
ATOM 801 O O . LEU A 1 108 ? -7.631 8.821 22.076 1.00 89.06 108 LEU A O 1
ATOM 805 N N . ARG A 1 109 ? -8.992 10.542 21.613 1.00 88.69 109 ARG A N 1
ATOM 806 C CA . ARG A 1 109 ? -8.402 11.439 22.625 1.00 88.69 109 ARG A CA 1
ATOM 807 C C . ARG A 1 109 ? -8.475 10.861 24.035 1.00 88.69 109 ARG A C 1
ATOM 809 O O . ARG A 1 109 ? -7.521 11.008 24.794 1.00 88.69 109 ARG A O 1
ATOM 816 N N . ARG A 1 110 ? -9.586 10.211 24.386 1.00 92.69 110 ARG A N 1
ATOM 817 C CA . ARG A 1 110 ? -9.757 9.547 25.683 1.00 92.69 110 ARG A CA 1
ATOM 818 C C . ARG A 1 110 ? -8.785 8.378 25.845 1.00 92.69 110 ARG A C 1
ATOM 820 O O . ARG A 1 110 ? -8.127 8.299 26.875 1.00 92.69 110 ARG A O 1
ATOM 827 N N . LEU A 1 111 ? -8.671 7.510 24.839 1.00 90.12 111 LEU A N 1
ATOM 828 C CA . LEU A 1 111 ? -7.761 6.361 24.853 1.00 90.12 111 LEU A CA 1
ATOM 829 C C . LEU A 1 111 ? -6.293 6.797 24.879 1.00 90.12 111 LEU A C 1
ATOM 831 O O . LEU A 1 111 ? -5.513 6.226 25.631 1.00 90.12 111 LEU A O 1
ATOM 835 N N . THR A 1 112 ? -5.915 7.832 24.123 1.00 90.38 112 THR A N 1
ATOM 836 C CA . THR A 1 112 ? -4.558 8.398 24.173 1.00 90.38 112 THR A CA 1
ATOM 837 C C . THR A 1 112 ? -4.253 8.971 25.557 1.00 90.38 112 THR A C 1
ATOM 839 O O . THR A 1 112 ? -3.190 8.697 26.102 1.00 90.38 112 THR A O 1
ATOM 842 N N . ALA A 1 113 ? -5.189 9.711 26.163 1.00 90.12 113 ALA A N 1
ATOM 843 C CA . ALA A 1 113 ? -5.008 10.255 27.508 1.00 90.12 113 ALA A CA 1
ATOM 844 C C . ALA A 1 113 ? -4.906 9.158 28.586 1.00 90.12 113 ALA A C 1
ATOM 846 O O . ALA A 1 113 ? -4.080 9.271 29.490 1.00 90.12 113 ALA A O 1
ATOM 847 N N . ASP A 1 114 ? -5.709 8.093 28.482 1.00 90.62 114 ASP A N 1
ATOM 848 C CA . ASP A 1 114 ? -5.635 6.923 29.369 1.00 90.62 114 ASP A CA 1
ATOM 849 C C . ASP A 1 114 ? -4.306 6.169 29.202 1.00 90.62 114 ASP A C 1
ATOM 851 O O . ASP A 1 114 ? -3.659 5.811 30.186 1.00 90.62 114 ASP A O 1
ATOM 855 N N . PHE A 1 115 ? -3.847 5.990 27.961 1.00 89.19 115 PHE A N 1
ATOM 856 C CA . PHE A 1 115 ? -2.560 5.366 27.659 1.00 89.19 115 PHE A CA 1
ATOM 857 C C . PHE A 1 115 ? -1.384 6.172 28.233 1.00 89.19 115 PHE A C 1
ATOM 859 O O . PHE A 1 115 ? -0.520 5.610 28.910 1.00 89.19 115 PHE A O 1
ATOM 866 N N . ASP A 1 116 ? -1.386 7.495 28.054 1.00 90.12 116 ASP A N 1
ATOM 867 C CA . ASP A 1 116 ? -0.373 8.390 28.623 1.00 90.12 116 ASP A CA 1
ATOM 868 C C . ASP A 1 116 ? -0.393 8.388 30.159 1.00 90.12 116 ASP A C 1
ATOM 870 O O . ASP A 1 116 ? 0.663 8.428 30.799 1.00 90.12 116 ASP A O 1
ATOM 874 N N . ALA A 1 117 ? -1.580 8.320 30.771 1.00 88.31 117 ALA A N 1
ATOM 875 C CA . ALA A 1 117 ? -1.727 8.206 32.219 1.00 88.31 117 ALA A CA 1
ATOM 876 C C . ALA A 1 117 ? -1.146 6.882 32.741 1.00 88.31 117 ALA A C 1
ATOM 878 O O . ALA A 1 117 ? -0.388 6.890 33.712 1.00 88.31 117 ALA A O 1
ATOM 879 N N . LYS A 1 118 ? -1.416 5.762 32.058 1.00 87.00 118 LYS A N 1
ATOM 880 C CA . LYS A 1 118 ? -0.884 4.437 32.412 1.00 87.00 118 LYS A CA 1
ATOM 881 C C . LYS A 1 118 ? 0.631 4.347 32.256 1.00 87.00 118 LYS A C 1
ATOM 883 O O . LYS A 1 118 ? 1.290 3.804 33.143 1.00 87.00 118 LYS A O 1
ATOM 888 N N . ILE A 1 119 ? 1.205 4.964 31.221 1.00 87.62 119 ILE A N 1
ATOM 889 C CA . ILE A 1 119 ? 2.666 5.097 31.088 1.00 87.62 119 ILE A CA 1
ATOM 890 C C . ILE A 1 119 ? 3.254 5.918 32.244 1.00 87.62 119 ILE A C 1
ATOM 892 O O . ILE A 1 119 ? 4.270 5.530 32.817 1.00 87.62 119 ILE A O 1
ATOM 896 N N . LYS A 1 120 ? 2.626 7.039 32.626 1.00 83.75 120 LYS A N 1
ATOM 897 C CA . LYS A 1 120 ? 3.107 7.876 33.743 1.00 83.75 120 LYS A CA 1
ATOM 898 C C . LYS A 1 120 ? 2.977 7.196 35.105 1.00 83.75 120 LYS A C 1
ATOM 900 O O . LYS A 1 120 ? 3.813 7.432 35.970 1.00 83.75 120 LYS A O 1
ATOM 905 N N . SER A 1 121 ? 1.954 6.366 35.292 1.00 85.38 121 SER A N 1
ATOM 906 C CA . SER A 1 121 ? 1.731 5.604 36.527 1.00 85.38 121 SER A CA 1
ATOM 907 C C . SER A 1 121 ? 2.689 4.418 36.707 1.00 85.38 121 SER A C 1
ATOM 909 O O . SER A 1 121 ? 2.781 3.873 37.802 1.00 85.38 121 SER A O 1
ATOM 911 N N . GLY A 1 122 ? 3.416 4.025 35.653 1.00 79.81 122 GLY A N 1
ATOM 912 C CA . GLY A 1 122 ? 4.347 2.896 35.676 1.00 79.81 122 GLY A CA 1
ATOM 913 C C . GLY A 1 122 ? 3.703 1.521 35.457 1.00 79.81 122 GLY A C 1
ATOM 914 O O . GLY A 1 122 ? 4.428 0.531 35.427 1.00 79.81 122 GLY A O 1
ATOM 915 N N . GLU A 1 123 ? 2.381 1.442 35.259 1.00 78.69 123 GLU A N 1
ATOM 916 C CA . GLU A 1 123 ? 1.686 0.193 34.898 1.00 78.69 123 GLU A CA 1
ATOM 917 C C . GLU A 1 123 ? 2.071 -0.313 33.501 1.00 78.69 123 GLU A C 1
ATOM 919 O O . GLU A 1 123 ? 2.132 -1.520 33.266 1.00 78.69 123 GLU A O 1
ATOM 924 N N . LEU A 1 124 ? 2.353 0.605 32.572 1.00 69.19 124 LEU A N 1
ATOM 925 C CA . LEU A 1 124 ? 2.834 0.283 31.231 1.00 69.19 124 LEU A CA 1
ATOM 926 C C . LEU A 1 124 ? 4.291 0.718 31.089 1.00 69.19 124 LEU A C 1
ATOM 928 O O . LEU A 1 124 ? 4.630 1.895 31.223 1.00 69.19 124 LEU A O 1
ATOM 932 N N . ARG A 1 125 ? 5.163 -0.250 30.807 1.00 69.81 125 ARG A N 1
ATOM 933 C CA . ARG A 1 125 ? 6.581 -0.009 30.537 1.00 69.81 125 ARG A CA 1
ATOM 934 C C . ARG A 1 125 ? 6.733 0.537 29.112 1.00 69.81 125 ARG A C 1
ATOM 936 O O . ARG A 1 125 ? 6.175 -0.048 28.187 1.00 69.81 125 ARG A O 1
ATOM 943 N N . LYS A 1 126 ? 7.451 1.658 28.973 1.00 57.41 126 LYS A N 1
ATOM 944 C CA . LYS A 1 126 ? 7.826 2.248 27.675 1.00 57.41 126 LYS A CA 1
ATOM 945 C C . LYS A 1 126 ? 8.587 1.270 26.788 1.00 57.41 126 LYS A C 1
ATOM 947 O O . LYS A 1 126 ? 9.410 0.508 27.348 1.00 57.41 126 LYS A O 1
#

Foldseek 3Di:
DDQDDPRVCLVVQCVPPNPVSNVVSVVVVVVVVVVVLVVVLVVVLVVCCVVPNPVCNVVSVVVSVVVVVCVVVDDPVVVVVVVVVVVVVVVVVVVVVVVVCVVCVVVVVVVVVVVVVCCVVVVDPD

Secondary structure (DSSP, 8-state):
----THHHHHHHHHHHHHHHHHHHHHHHHHHHHHHHHHHHHHHHHHHHHHHH-GGGHHHHHHHHHHHHHHHHHS-HHHHHHHHHHHHHHHHHHHHHHHHHHHHTHHHHHHHHHHHHHHHHHTSS--

Radius of gyration: 21.43 Å; chains: 1; bounding box: 44×32×63 Å

Sequence (126 aa):
PELTGAQLSLSAFSITLGGVGAIILSLGLALFAFSTILGWYWYGETALVYLCGPGMIKPFKIAWIVLVVLGGWGGAGILTNLWDLSDTLNGLMAIPNLIGLLLLTKELRRLTADFDAKIKSGELRK